Protein AF-A0A946DYH2-F1 (afdb_monomer_lite)

Sequence (129 aa):
MDFAPDWLDDPLLSDVMLAPDNTTSWLLMCGSREITAMAMPDPRVLVAPSPNGSVNVVLERPLDATTATGLQDALRDKGYEITDTDGVVGPGTRAAVAAHAETLGAAYRFETTAISQALLDSLGIEGAD

pLDDT: mean 75.82, std 18.15, range [32.84, 97.38]

Structure (mmCIF, N/CA/C/O backbone):
data_AF-A0A946DYH2-F1
#
_entry.id   AF-A0A946DYH2-F1
#
loop_
_atom_site.group_PDB
_atom_site.id
_atom_site.type_symbol
_atom_site.label_atom_id
_atom_site.label_alt_id
_atom_site.label_comp_id
_atom_site.label_asym_id
_atom_site.label_entity_id
_atom_site.label_seq_id
_atom_site.pdbx_PDB_ins_code
_atom_site.Cartn_x
_atom_site.Cartn_y
_atom_site.Cartn_z
_atom_site.occupancy
_atom_site.B_iso_or_equiv
_atom_site.auth_seq_id
_atom_site.auth_comp_id
_atom_site.auth_asym_id
_atom_site.auth_atom_id
_atom_site.pdbx_PDB_model_num
ATOM 1 N N . MET A 1 1 ? -3.550 -32.555 -7.060 1.00 32.84 1 MET A N 1
ATOM 2 C CA . MET A 1 1 ? -3.122 -32.224 -5.689 1.00 32.84 1 MET A CA 1
ATOM 3 C C . MET A 1 1 ? -2.004 -31.231 -5.863 1.00 32.84 1 MET A C 1
ATOM 5 O O . MET A 1 1 ? -0.882 -31.643 -6.128 1.00 32.84 1 MET A O 1
ATOM 9 N N . ASP A 1 2 ? -2.373 -29.956 -5.883 1.00 34.47 2 ASP A N 1
ATOM 10 C CA . ASP A 1 2 ? -1.417 -28.859 -5.898 1.00 34.47 2 ASP A CA 1
ATOM 11 C C . ASP A 1 2 ? -0.801 -28.763 -4.512 1.00 34.47 2 ASP A C 1
ATOM 13 O O . ASP A 1 2 ? -1.510 -28.616 -3.519 1.00 34.47 2 ASP A O 1
ATOM 17 N N . PHE A 1 3 ? 0.514 -28.920 -4.458 1.00 36.84 3 PHE A N 1
ATOM 18 C CA . PHE A 1 3 ? 1.318 -28.572 -3.299 1.00 36.84 3 PHE A CA 1
ATOM 19 C C . PHE A 1 3 ? 1.897 -27.187 -3.573 1.00 36.84 3 PHE A C 1
ATOM 21 O O . PHE A 1 3 ? 3.084 -27.057 -3.863 1.00 36.84 3 PHE A O 1
ATOM 28 N N . ALA A 1 4 ? 1.046 -26.164 -3.530 1.00 34.72 4 ALA A N 1
ATOM 29 C CA . ALA A 1 4 ? 1.550 -24.838 -3.216 1.00 34.72 4 ALA A CA 1
ATOM 30 C C . ALA A 1 4 ? 1.912 -24.862 -1.719 1.00 34.72 4 ALA A C 1
ATOM 32 O O . ALA A 1 4 ? 1.077 -25.277 -0.913 1.00 34.72 4 ALA A O 1
ATOM 33 N N . PRO A 1 5 ? 3.156 -24.549 -1.325 1.00 39.47 5 PRO A N 1
ATOM 34 C CA . PRO A 1 5 ? 3.506 -24.445 0.084 1.00 39.47 5 PRO A CA 1
ATOM 35 C C . PRO A 1 5 ? 2.794 -23.238 0.716 1.00 39.47 5 PRO A C 1
ATOM 37 O O . PRO A 1 5 ? 2.679 -22.202 0.070 1.00 39.47 5 PRO A O 1
ATOM 40 N N . ASP A 1 6 ? 2.412 -23.345 1.990 1.00 42.72 6 ASP A N 1
ATOM 41 C CA . ASP A 1 6 ? 1.619 -22.361 2.761 1.00 42.72 6 ASP A CA 1
ATOM 42 C C . ASP A 1 6 ? 2.203 -20.925 2.858 1.00 42.72 6 ASP A C 1
ATOM 44 O O . ASP A 1 6 ? 1.609 -20.060 3.492 1.00 42.72 6 ASP A O 1
ATOM 48 N N . TRP A 1 7 ? 3.367 -20.650 2.261 1.00 44.94 7 TRP A N 1
ATOM 49 C CA . TRP A 1 7 ? 3.970 -19.313 2.158 1.00 44.94 7 TRP A CA 1
ATOM 50 C C . TRP A 1 7 ? 3.689 -18.611 0.816 1.00 44.94 7 TRP A C 1
ATOM 52 O O . TRP A 1 7 ? 4.071 -17.460 0.643 1.00 44.94 7 TRP A O 1
ATOM 62 N N . LEU A 1 8 ? 3.023 -19.282 -0.131 1.00 38.84 8 LEU A N 1
ATOM 63 C CA . LEU A 1 8 ? 2.640 -18.720 -1.435 1.00 38.84 8 LEU A CA 1
ATOM 64 C C . LEU A 1 8 ? 1.331 -17.898 -1.387 1.00 38.84 8 LEU A C 1
ATOM 66 O O . LEU A 1 8 ? 0.981 -17.249 -2.366 1.00 38.84 8 LEU A O 1
ATOM 70 N N . ASP A 1 9 ? 0.639 -17.898 -0.244 1.00 46.09 9 ASP A N 1
ATOM 71 C CA . ASP A 1 9 ? -0.556 -17.086 0.035 1.00 46.09 9 ASP A CA 1
ATOM 72 C C . ASP A 1 9 ? -0.205 -15.736 0.698 1.00 46.09 9 ASP A C 1
ATOM 74 O O . ASP A 1 9 ? -1.040 -15.147 1.381 1.00 46.09 9 ASP A O 1
ATOM 78 N N . ASP A 1 10 ? 1.032 -15.246 0.550 1.00 48.53 10 ASP A N 1
ATOM 79 C CA . ASP A 1 10 ? 1.469 -13.971 1.131 1.00 48.53 10 ASP A CA 1
ATOM 80 C C . ASP A 1 10 ? 0.792 -12.782 0.416 1.00 48.53 10 ASP A C 1
ATOM 82 O O . ASP A 1 10 ? 1.131 -12.465 -0.731 1.00 48.53 10 ASP A O 1
ATOM 86 N N . PRO A 1 11 ? -0.161 -12.090 1.066 1.00 50.97 11 PRO A N 1
ATOM 87 C CA . PRO A 1 11 ? -1.038 -11.163 0.367 1.00 50.97 11 PRO A CA 1
ATOM 88 C C . PRO A 1 11 ? -0.379 -9.813 0.051 1.00 50.97 11 PRO A C 1
ATOM 90 O O . PRO A 1 11 ? -1.011 -8.979 -0.596 1.00 50.97 11 PRO A O 1
ATOM 93 N N . LEU A 1 12 ? 0.844 -9.532 0.531 1.00 52.34 12 LEU A N 1
ATOM 94 C CA . LEU A 1 12 ? 1.335 -8.148 0.646 1.00 52.34 12 LEU A CA 1
ATOM 95 C C . LEU A 1 12 ? 2.808 -7.934 0.300 1.00 52.34 12 LEU A C 1
ATOM 97 O O . LEU A 1 12 ? 3.416 -6.968 0.767 1.00 52.34 12 LEU A O 1
ATOM 101 N N . LEU A 1 13 ? 3.356 -8.771 -0.585 1.00 55.56 13 LEU A N 1
ATOM 102 C CA . LEU A 1 13 ? 4.708 -8.607 -1.137 1.00 55.56 13 LEU A CA 1
ATOM 103 C C . LEU A 1 13 ? 5.815 -8.725 -0.078 1.00 55.56 13 LEU A C 1
ATOM 105 O O . LEU A 1 13 ? 6.814 -8.004 -0.162 1.00 55.56 13 LEU A O 1
ATOM 109 N N . SER A 1 14 ? 5.662 -9.585 0.933 1.00 45.47 14 SER A N 1
ATOM 110 C CA . SER A 1 14 ? 6.661 -9.664 2.003 1.00 45.47 14 SER A CA 1
ATOM 111 C C . SER A 1 14 ? 7.953 -10.379 1.606 1.00 45.47 14 SER A C 1
ATOM 113 O O . SER A 1 14 ? 8.987 -10.124 2.221 1.00 45.47 14 SER A O 1
ATOM 115 N N . ASP A 1 15 ? 7.942 -11.089 0.476 1.00 47.53 15 ASP A N 1
ATOM 116 C CA . ASP A 1 15 ? 9.127 -11.649 -0.165 1.00 47.53 15 ASP A CA 1
ATOM 117 C C . ASP A 1 15 ? 9.272 -11.141 -1.609 1.00 47.53 15 ASP A C 1
ATOM 119 O O . ASP A 1 15 ? 8.673 -11.667 -2.546 1.00 47.53 15 ASP A O 1
ATOM 123 N N . VAL A 1 16 ? 10.131 -10.141 -1.848 1.00 51.72 16 VAL A N 1
ATOM 124 C CA . VAL A 1 16 ? 10.580 -9.817 -3.218 1.00 51.72 16 VAL A CA 1
ATOM 125 C C . VAL A 1 16 ? 11.557 -10.903 -3.699 1.00 51.72 16 VAL A C 1
ATOM 127 O O . VAL A 1 16 ? 12.759 -10.687 -3.847 1.00 51.72 16 VAL A O 1
ATOM 130 N N . MET A 1 17 ? 11.018 -12.090 -3.964 1.00 40.34 17 MET A N 1
ATOM 131 C CA . MET A 1 17 ? 11.504 -13.059 -4.939 1.00 40.34 17 MET A CA 1
ATOM 132 C C . MET A 1 17 ? 10.379 -13.210 -5.966 1.00 40.34 17 MET A C 1
ATOM 134 O O . MET A 1 17 ? 9.351 -13.816 -5.693 1.00 40.34 17 MET A O 1
ATOM 138 N N . LEU A 1 18 ? 10.562 -12.613 -7.148 1.00 49.94 18 LEU A N 1
ATOM 139 C CA . LEU A 1 18 ? 9.618 -12.714 -8.263 1.00 49.94 18 LEU A CA 1
ATOM 140 C C . LEU A 1 18 ? 9.596 -14.160 -8.789 1.00 49.94 18 LEU A C 1
ATOM 142 O O . LEU A 1 18 ? 10.385 -14.519 -9.665 1.00 49.94 18 LEU A O 1
ATOM 146 N N . ALA A 1 19 ? 8.723 -14.988 -8.220 1.00 37.84 19 ALA A N 1
ATOM 147 C CA . ALA A 1 19 ? 8.401 -16.322 -8.707 1.00 37.84 19 ALA A CA 1
ATOM 148 C C . ALA A 1 19 ? 7.324 -16.260 -9.824 1.00 37.84 19 ALA A C 1
ATOM 150 O O . ALA A 1 19 ? 6.582 -15.275 -9.934 1.00 37.84 19 ALA A O 1
ATOM 151 N N . PRO A 1 20 ? 7.292 -17.255 -10.733 1.00 38.47 20 PRO A N 1
ATOM 152 C CA . PRO A 1 20 ? 6.601 -17.170 -12.023 1.00 38.47 20 PRO A CA 1
ATOM 153 C C . PRO A 1 20 ? 5.098 -17.502 -11.995 1.00 38.47 20 PRO A C 1
ATOM 155 O O . PRO A 1 20 ? 4.504 -17.677 -13.055 1.00 38.47 20 PRO A O 1
ATOM 158 N N . ASP A 1 21 ? 4.467 -17.627 -10.835 1.00 45.12 21 ASP A N 1
ATOM 159 C CA . ASP A 1 21 ? 3.171 -18.301 -10.709 1.00 45.12 21 ASP A CA 1
ATOM 160 C C . ASP A 1 21 ? 1.949 -17.426 -11.008 1.00 45.12 21 ASP A C 1
ATOM 162 O O . ASP A 1 21 ? 0.884 -17.974 -11.280 1.00 45.12 21 ASP A O 1
ATOM 166 N N . ASN A 1 22 ? 2.074 -16.094 -11.041 1.00 50.59 22 ASN A N 1
ATOM 167 C CA . ASN A 1 22 ? 1.014 -15.231 -11.595 1.00 50.59 22 ASN A CA 1
ATOM 168 C C . ASN A 1 22 ? 1.432 -13.789 -11.918 1.00 50.59 22 ASN A C 1
ATOM 170 O O . ASN A 1 22 ? 0.595 -12.933 -12.209 1.00 50.59 22 ASN A O 1
ATOM 174 N N . THR A 1 23 ? 2.730 -13.496 -11.885 1.00 57.66 23 THR A N 1
ATOM 175 C CA . THR A 1 23 ? 3.211 -12.141 -12.143 1.00 57.66 23 THR A CA 1
ATOM 176 C C . THR A 1 23 ? 3.148 -11.842 -13.637 1.00 57.66 23 THR A C 1
ATOM 178 O O . THR A 1 23 ? 3.858 -12.462 -14.435 1.00 57.66 23 THR A O 1
ATOM 181 N N . THR A 1 24 ? 2.341 -10.852 -14.034 1.00 62.25 24 THR A N 1
ATOM 182 C CA . THR A 1 24 ? 2.438 -10.338 -15.404 1.00 62.25 24 THR A CA 1
ATOM 183 C C . THR A 1 24 ? 3.775 -9.624 -15.528 1.00 62.25 24 THR A C 1
ATOM 185 O O . THR A 1 24 ? 4.041 -8.654 -14.816 1.00 62.25 24 THR A O 1
ATOM 188 N N . SER A 1 25 ? 4.636 -10.127 -16.408 1.00 68.38 25 SER A N 1
ATOM 189 C CA . SER A 1 25 ? 5.925 -9.512 -16.693 1.00 68.38 25 SER A CA 1
ATOM 190 C C . SER A 1 25 ? 5.918 -8.881 -18.078 1.00 68.38 25 SER A C 1
ATOM 192 O O . SER A 1 25 ? 5.427 -9.458 -19.049 1.00 68.38 25 SER A O 1
ATOM 194 N N . TRP A 1 26 ? 6.469 -7.675 -18.169 1.00 69.00 26 TRP A N 1
ATOM 195 C CA . TRP A 1 26 ? 6.670 -6.981 -19.432 1.00 69.00 26 TRP A CA 1
ATOM 196 C C . TRP A 1 26 ? 8.140 -6.716 -19.649 1.00 69.00 26 TRP A C 1
ATOM 198 O O . TRP A 1 26 ? 8.854 -6.270 -18.754 1.00 69.00 26 TRP A O 1
ATOM 208 N N . LEU A 1 27 ? 8.565 -6.912 -20.888 1.00 75.75 27 LEU A N 1
ATOM 209 C CA . LEU A 1 27 ? 9.875 -6.492 -21.332 1.00 75.75 27 LEU A CA 1
ATOM 210 C C . LEU A 1 27 ? 9.766 -5.093 -21.930 1.00 75.75 27 LEU A C 1
ATOM 212 O O . LEU A 1 27 ? 9.103 -4.897 -22.952 1.00 75.75 27 LEU A O 1
ATOM 216 N N . LEU A 1 28 ? 10.412 -4.111 -21.307 1.00 77.19 28 LEU A N 1
ATOM 217 C CA . LEU A 1 28 ? 10.545 -2.793 -21.907 1.00 77.19 28 LEU A CA 1
ATOM 218 C C . LEU A 1 28 ? 11.642 -2.855 -22.967 1.00 77.19 28 LEU A C 1
ATOM 220 O O . LEU A 1 28 ? 12.806 -3.109 -22.663 1.00 77.19 28 LEU A O 1
ATOM 224 N N . MET A 1 29 ? 11.266 -2.591 -24.213 1.00 81.38 29 MET A N 1
ATOM 225 C CA . MET A 1 29 ? 12.147 -2.673 -25.374 1.00 81.38 29 MET A CA 1
ATOM 226 C C . MET A 1 29 ? 12.334 -1.294 -26.011 1.00 81.38 29 MET A C 1
ATOM 228 O O . MET A 1 29 ? 11.400 -0.500 -26.100 1.00 81.38 29 MET A O 1
ATOM 232 N N . CYS A 1 30 ? 13.533 -1.025 -26.521 1.00 81.88 30 CYS A N 1
ATOM 233 C CA . CYS A 1 30 ? 13.821 0.083 -27.426 1.00 81.88 30 CYS A CA 1
ATOM 234 C C . CYS A 1 30 ? 14.339 -0.502 -28.745 1.00 81.88 30 CYS A C 1
ATOM 236 O O . CYS A 1 30 ? 15.512 -0.864 -28.869 1.00 81.88 30 CYS A O 1
ATOM 238 N N . GLY A 1 31 ? 13.441 -0.671 -29.718 1.00 90.38 31 GLY A N 1
ATOM 239 C CA . GLY A 1 31 ? 13.727 -1.467 -30.914 1.00 90.38 31 GLY A CA 1
ATOM 240 C C . GLY A 1 31 ? 13.973 -2.932 -30.540 1.00 90.38 31 GLY A C 1
ATOM 241 O O . GLY A 1 31 ? 13.144 -3.546 -29.877 1.00 90.38 31 GLY A O 1
ATOM 242 N N . SER A 1 32 ? 15.124 -3.481 -30.932 1.00 87.19 32 SER A N 1
ATOM 243 C CA . SER A 1 32 ? 15.560 -4.834 -30.554 1.00 87.19 32 SER A CA 1
ATOM 244 C C . SER A 1 32 ? 16.387 -4.883 -29.263 1.00 87.19 32 SER A C 1
ATOM 246 O O . SER A 1 32 ? 16.888 -5.947 -28.908 1.00 87.19 32 SER A O 1
ATOM 248 N N . ARG A 1 33 ? 16.592 -3.745 -28.584 1.00 83.69 33 ARG A N 1
ATOM 249 C CA . ARG A 1 33 ? 17.355 -3.677 -27.334 1.00 83.69 33 ARG A CA 1
ATOM 250 C C . ARG A 1 33 ? 16.415 -3.767 -26.142 1.00 83.69 33 ARG A C 1
ATOM 252 O O . ARG A 1 33 ? 15.561 -2.901 -25.967 1.00 83.69 33 ARG A O 1
ATOM 259 N N . GLU A 1 34 ? 16.637 -4.759 -25.296 1.00 80.75 34 GLU A N 1
ATOM 260 C CA . GLU A 1 34 ? 16.014 -4.830 -23.981 1.00 80.75 34 GLU A CA 1
ATOM 261 C C . GLU A 1 34 ? 16.519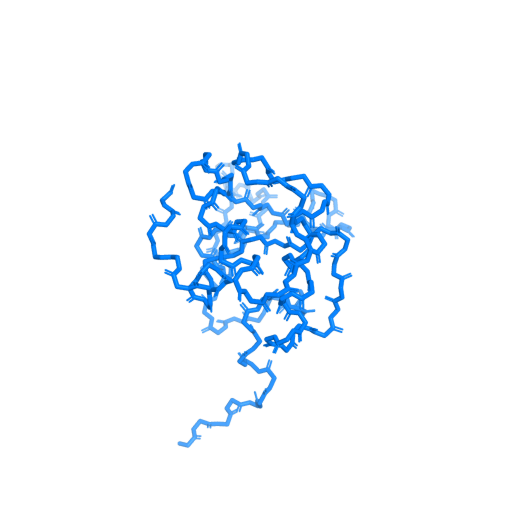 -3.689 -23.088 1.00 80.75 34 GLU A C 1
ATOM 263 O O . GLU A 1 34 ? 17.723 -3.431 -22.988 1.00 80.75 34 GLU A O 1
ATOM 268 N N . ILE A 1 35 ? 15.580 -2.957 -22.492 1.00 81.50 35 ILE A N 1
ATOM 269 C CA . ILE A 1 35 ? 15.854 -1.914 -21.505 1.00 81.50 35 ILE A CA 1
ATOM 270 C C . ILE A 1 35 ? 15.811 -2.510 -20.104 1.00 81.50 35 ILE A C 1
ATOM 272 O O . ILE A 1 35 ? 16.758 -2.324 -19.346 1.00 81.50 35 ILE A O 1
ATOM 276 N N . THR A 1 36 ? 14.703 -3.167 -19.759 1.00 80.44 36 THR A N 1
ATOM 277 C CA . THR A 1 36 ? 14.477 -3.775 -18.445 1.00 80.44 36 THR A CA 1
ATOM 278 C C . THR A 1 36 ? 13.275 -4.721 -18.493 1.00 80.44 36 THR A C 1
ATOM 280 O O . THR A 1 36 ? 12.373 -4.530 -19.314 1.00 80.44 36 THR A O 1
ATOM 283 N N . ALA A 1 37 ? 13.238 -5.706 -17.600 1.00 79.00 37 ALA A N 1
ATOM 284 C CA . ALA A 1 37 ? 12.068 -6.537 -17.349 1.00 79.00 37 ALA A CA 1
ATOM 285 C C . ALA A 1 37 ? 11.321 -5.992 -16.130 1.00 79.00 37 ALA A C 1
ATOM 287 O O . ALA A 1 37 ? 11.918 -5.787 -15.080 1.00 79.00 37 ALA A O 1
ATOM 288 N N . MET A 1 38 ? 10.023 -5.754 -16.255 1.00 78.38 38 MET A N 1
ATOM 289 C CA . MET A 1 38 ? 9.177 -5.277 -15.166 1.00 78.38 38 MET A CA 1
ATOM 290 C C . MET A 1 38 ? 8.173 -6.358 -14.801 1.00 78.38 38 MET A C 1
ATOM 292 O O . MET A 1 38 ? 7.712 -7.097 -15.668 1.00 78.38 38 MET A O 1
ATOM 296 N N . ALA A 1 39 ? 7.816 -6.420 -13.531 1.00 78.50 39 ALA A N 1
ATOM 297 C CA . ALA A 1 39 ? 6.917 -7.403 -12.965 1.00 78.50 39 ALA A CA 1
ATOM 298 C C . ALA A 1 39 ? 5.794 -6.691 -12.215 1.00 78.50 39 ALA A C 1
ATOM 300 O O . ALA A 1 39 ? 6.067 -5.835 -11.383 1.00 78.50 39 ALA A O 1
ATOM 301 N N . MET A 1 40 ? 4.542 -7.036 -12.491 1.00 77.44 40 MET A N 1
ATOM 302 C CA . MET A 1 40 ? 3.388 -6.531 -11.750 1.00 77.44 40 MET A CA 1
ATOM 303 C C . MET A 1 40 ? 2.751 -7.673 -10.960 1.00 77.44 40 MET A C 1
ATOM 305 O O . MET A 1 40 ? 1.921 -8.400 -11.513 1.00 77.44 40 MET A O 1
ATOM 309 N N . PRO A 1 41 ? 3.193 -7.883 -9.708 1.00 74.38 41 PRO A N 1
ATOM 310 C CA . PRO A 1 41 ? 2.623 -8.895 -8.819 1.00 74.38 41 PRO A CA 1
ATOM 311 C C . PRO A 1 41 ? 1.227 -8.521 -8.295 1.00 74.38 41 PRO A C 1
ATOM 313 O O . PRO A 1 41 ? 0.474 -9.399 -7.899 1.00 74.38 41 PRO A O 1
ATOM 316 N N . ASP A 1 42 ? 0.867 -7.235 -8.318 1.00 80.06 42 ASP A N 1
ATOM 317 C CA . ASP A 1 42 ? -0.446 -6.718 -7.923 1.00 80.06 42 ASP A CA 1
ATOM 318 C C . ASP A 1 42 ? -0.861 -5.603 -8.901 1.00 80.06 42 ASP A C 1
ATOM 320 O O . ASP A 1 42 ? 0.013 -4.855 -9.344 1.00 80.06 42 ASP A O 1
ATOM 324 N N . PRO A 1 43 ? -2.152 -5.428 -9.244 1.00 82.12 43 PRO A N 1
ATOM 325 C CA . PRO A 1 43 ? -2.595 -4.391 -10.183 1.00 82.12 43 PRO A CA 1
ATOM 326 C C . PRO A 1 43 ? -2.116 -2.967 -9.857 1.00 82.12 43 PRO A C 1
ATOM 328 O O . PRO A 1 43 ? -2.031 -2.124 -10.754 1.00 82.12 43 PRO A O 1
ATOM 331 N N . ARG A 1 44 ? -1.796 -2.676 -8.592 1.00 86.00 44 ARG A N 1
ATOM 332 C CA . ARG A 1 44 ? -1.306 -1.379 -8.117 1.00 86.00 44 ARG A CA 1
ATOM 333 C C . ARG A 1 44 ? 0.204 -1.338 -7.885 1.00 86.00 44 ARG A C 1
ATOM 335 O O . ARG A 1 44 ? 0.712 -0.255 -7.595 1.00 86.00 44 ARG A O 1
ATOM 342 N N . VAL A 1 45 ? 0.926 -2.451 -8.021 1.00 83.19 45 VAL A N 1
ATOM 343 C CA . VAL A 1 45 ? 2.356 -2.524 -7.696 1.00 83.19 45 VAL A CA 1
ATOM 344 C C . VAL A 1 45 ? 3.181 -3.039 -8.867 1.00 83.19 45 VAL A C 1
ATOM 346 O O . VAL A 1 45 ? 3.007 -4.161 -9.331 1.00 83.19 45 VAL A O 1
ATOM 349 N N . LEU A 1 46 ? 4.140 -2.225 -9.304 1.00 82.44 46 LEU A N 1
ATOM 350 C CA . LEU A 1 46 ? 5.129 -2.569 -10.320 1.00 82.44 46 LEU A CA 1
ATOM 351 C C . LEU A 1 46 ? 6.510 -2.695 -9.674 1.00 82.44 46 LEU A C 1
ATOM 353 O O . LEU A 1 46 ? 6.989 -1.776 -9.017 1.00 82.44 46 LEU A O 1
ATOM 357 N N . VAL A 1 47 ? 7.181 -3.812 -9.910 1.00 80.31 47 VAL A N 1
ATOM 358 C CA . VAL A 1 47 ? 8.565 -4.062 -9.518 1.00 80.31 47 VAL A CA 1
ATOM 359 C C . VAL A 1 47 ? 9.431 -4.009 -10.769 1.00 80.31 47 VAL A C 1
ATOM 361 O O . VAL A 1 47 ? 9.197 -4.737 -11.733 1.00 80.31 47 VAL A O 1
ATOM 364 N N . ALA A 1 48 ? 10.438 -3.144 -10.774 1.00 79.06 48 ALA A N 1
ATOM 365 C CA . ALA A 1 48 ? 11.386 -3.028 -11.875 1.00 79.06 48 ALA A CA 1
ATOM 366 C C . ALA A 1 48 ? 12.820 -3.020 -11.332 1.00 79.06 48 ALA A C 1
ATOM 368 O O . ALA A 1 48 ? 13.097 -2.303 -10.369 1.00 79.06 48 ALA A O 1
ATOM 369 N N . PRO A 1 49 ? 13.764 -3.761 -11.928 1.00 75.38 49 PRO A N 1
ATOM 370 C CA . PRO A 1 49 ? 15.158 -3.663 -11.555 1.00 75.38 49 PRO A CA 1
ATOM 371 C C . PRO A 1 49 ? 15.702 -2.305 -11.997 1.00 75.38 49 PRO A C 1
ATOM 373 O O . PRO A 1 49 ? 15.345 -1.762 -13.051 1.00 75.38 49 PRO A O 1
ATOM 376 N N . SER A 1 50 ? 16.598 -1.750 -11.189 1.00 69.81 50 SER A N 1
ATOM 377 C CA . SER A 1 50 ? 17.344 -0.560 -11.556 1.00 69.81 50 SER A CA 1
ATOM 378 C C . SER A 1 50 ? 18.182 -0.829 -12.815 1.00 69.81 50 SER A C 1
ATOM 380 O O . SER A 1 50 ? 18.627 -1.957 -13.033 1.00 69.81 50 SER A O 1
ATOM 382 N N . PRO A 1 51 ? 18.485 0.189 -13.643 1.00 64.25 51 PRO A N 1
ATOM 383 C CA . PRO A 1 51 ? 19.268 0.001 -14.872 1.00 64.25 51 PRO A CA 1
ATOM 384 C C . PRO A 1 51 ? 20.666 -0.612 -14.667 1.00 64.25 51 PRO A C 1
ATOM 386 O O . PRO A 1 51 ? 21.265 -1.111 -15.612 1.00 64.25 51 PRO A O 1
ATOM 389 N N . ASN A 1 52 ? 21.201 -0.556 -13.443 1.00 69.06 52 ASN A N 1
ATOM 390 C CA . ASN A 1 52 ? 22.470 -1.171 -13.042 1.00 69.06 52 ASN A CA 1
ATOM 391 C C . ASN A 1 52 ? 22.298 -2.526 -12.318 1.00 69.06 52 ASN A C 1
ATOM 393 O O . ASN A 1 52 ? 23.275 -3.056 -11.793 1.00 69.06 52 ASN A O 1
ATOM 397 N N . GLY A 1 53 ? 21.074 -3.057 -12.240 1.00 61.38 53 GLY A N 1
ATOM 398 C CA . GLY A 1 53 ? 20.740 -4.371 -11.679 1.00 61.38 53 GLY A CA 1
ATOM 399 C C . GLY A 1 53 ? 21.004 -4.535 -10.181 1.00 61.38 53 GLY A C 1
ATOM 400 O O . GLY A 1 53 ? 21.022 -5.656 -9.689 1.00 61.38 53 GLY A O 1
ATOM 401 N N . SER A 1 54 ? 21.271 -3.443 -9.460 1.00 66.06 54 SER A N 1
ATOM 402 C CA . SER A 1 54 ? 21.722 -3.495 -8.063 1.00 66.06 54 SER A CA 1
ATOM 403 C C . SER A 1 54 ? 20.576 -3.440 -7.052 1.00 66.06 54 SER A C 1
ATOM 405 O O . SER A 1 54 ? 20.752 -3.882 -5.921 1.00 66.06 54 SER A O 1
ATOM 407 N N . VAL A 1 55 ? 19.420 -2.886 -7.433 1.00 68.75 55 VAL A N 1
ATOM 408 C CA . VAL A 1 55 ? 18.238 -2.777 -6.567 1.00 68.75 55 VAL A CA 1
ATOM 409 C C . VAL A 1 55 ? 16.962 -2.989 -7.374 1.00 68.75 55 VAL A C 1
ATOM 411 O O . VAL A 1 55 ? 16.885 -2.589 -8.533 1.00 68.75 55 VAL A O 1
ATOM 414 N N . ASN A 1 56 ? 15.945 -3.578 -6.753 1.00 73.62 56 ASN A N 1
ATOM 415 C CA . ASN A 1 56 ? 14.586 -3.547 -7.282 1.00 73.62 56 ASN A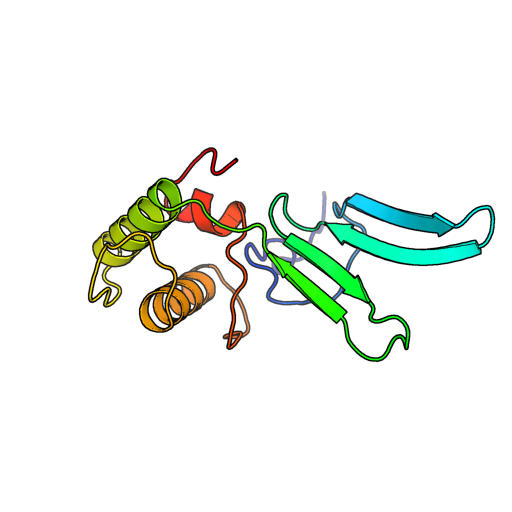 CA 1
ATOM 416 C C . ASN A 1 56 ? 13.898 -2.266 -6.800 1.00 73.62 56 ASN A C 1
ATOM 418 O O . ASN A 1 56 ? 14.003 -1.900 -5.631 1.00 73.62 56 ASN A O 1
ATOM 422 N N . VAL A 1 57 ? 13.207 -1.584 -7.705 1.00 77.50 57 VAL A N 1
ATOM 423 C CA . VAL A 1 57 ? 12.348 -0.440 -7.408 1.00 77.50 57 VAL A CA 1
ATOM 424 C C . VAL A 1 57 ? 10.913 -0.940 -7.345 1.00 77.50 57 VAL A C 1
ATOM 426 O O . VAL A 1 57 ? 10.442 -1.567 -8.293 1.00 77.50 57 VAL A O 1
ATOM 429 N N . VAL A 1 58 ? 10.232 -0.644 -6.240 1.00 79.50 58 VAL A N 1
ATOM 430 C CA . VAL A 1 58 ? 8.796 -0.885 -6.067 1.00 79.50 58 VAL A CA 1
ATOM 431 C C . VAL A 1 58 ? 8.066 0.424 -6.341 1.00 79.50 58 VAL A C 1
ATOM 433 O O . VAL A 1 58 ? 8.320 1.436 -5.690 1.00 79.50 58 VAL A O 1
ATOM 436 N N . LEU A 1 59 ? 7.190 0.413 -7.338 1.00 82.50 59 LEU A N 1
ATOM 437 C CA . LEU A 1 59 ? 6.363 1.540 -7.736 1.00 82.50 59 LEU A CA 1
ATOM 438 C C . LEU A 1 59 ? 4.914 1.224 -7.377 1.00 82.50 59 LEU A C 1
ATOM 440 O O . LEU A 1 59 ? 4.352 0.236 -7.843 1.00 82.50 59 LEU A O 1
ATOM 444 N N . GLU A 1 60 ? 4.322 2.080 -6.554 1.00 85.06 60 GLU A N 1
ATOM 445 C CA . GLU A 1 60 ? 2.926 2.005 -6.132 1.00 85.06 60 GLU A CA 1
ATOM 446 C C . GLU A 1 60 ? 2.091 2.991 -6.952 1.00 85.06 60 GLU A C 1
ATOM 448 O O . GLU A 1 60 ? 2.487 4.145 -7.155 1.00 85.06 60 GLU A O 1
ATOM 453 N N . ARG A 1 61 ? 0.916 2.556 -7.410 1.00 87.31 61 ARG A N 1
ATOM 454 C CA . ARG A 1 61 ? -0.069 3.453 -8.013 1.00 87.31 61 ARG A CA 1
ATOM 455 C C . ARG A 1 61 ? -0.517 4.488 -6.972 1.00 87.31 61 ARG A C 1
ATOM 457 O O . ARG A 1 61 ? -0.925 4.090 -5.881 1.00 87.31 61 ARG A O 1
ATOM 464 N N . PRO A 1 62 ? -0.510 5.794 -7.289 1.00 89.56 62 PRO A N 1
ATOM 465 C CA . PRO A 1 62 ? -1.058 6.801 -6.390 1.00 89.56 62 PRO A CA 1
ATOM 466 C C . PRO A 1 62 ? -2.504 6.480 -5.993 1.00 89.56 62 PRO A C 1
ATOM 468 O O . PRO A 1 62 ? -3.269 5.933 -6.787 1.00 89.56 62 PRO A O 1
ATOM 471 N N . LEU A 1 63 ? -2.875 6.812 -4.761 1.00 90.19 63 LEU A N 1
ATOM 472 C CA . LEU A 1 63 ? -4.270 6.835 -4.333 1.00 90.19 63 LEU A CA 1
ATOM 473 C C . LEU A 1 63 ? -4.844 8.225 -4.587 1.00 90.19 63 LEU A C 1
ATOM 475 O O . LEU A 1 63 ? -4.188 9.229 -4.296 1.00 90.19 63 LEU A O 1
ATOM 479 N N . ASP A 1 64 ? -6.068 8.289 -5.100 1.00 93.12 64 ASP A N 1
ATOM 480 C CA . ASP A 1 64 ? -6.842 9.521 -5.040 1.00 93.12 64 ASP A CA 1
ATOM 481 C C . ASP A 1 64 ? -7.261 9.823 -3.588 1.00 93.12 64 ASP A C 1
ATOM 483 O O . ASP A 1 64 ? -7.234 8.957 -2.707 1.00 93.12 64 ASP A O 1
ATOM 487 N N . ALA A 1 65 ? -7.652 11.073 -3.334 1.00 93.25 65 ALA A N 1
ATOM 488 C CA . ALA A 1 65 ? -7.994 11.525 -1.989 1.00 93.25 65 ALA A CA 1
ATOM 489 C C . ALA A 1 65 ? -9.195 10.771 -1.390 1.00 93.25 65 ALA A C 1
ATOM 491 O O . ALA A 1 65 ? -9.205 10.512 -0.193 1.00 93.25 65 ALA A O 1
ATOM 492 N N . THR A 1 66 ? -10.189 10.391 -2.200 1.00 94.56 66 THR A N 1
ATOM 493 C CA . THR A 1 66 ? -11.382 9.674 -1.730 1.00 94.56 66 THR A CA 1
ATOM 494 C C . THR A 1 66 ? -11.024 8.266 -1.270 1.00 94.56 66 THR A C 1
ATOM 496 O O . THR A 1 66 ? -11.401 7.870 -0.167 1.00 94.56 66 THR A O 1
ATOM 499 N N . THR A 1 67 ? -10.239 7.536 -2.059 1.00 94.25 67 THR A N 1
ATOM 500 C CA . THR A 1 67 ? -9.757 6.210 -1.669 1.00 94.25 67 THR A CA 1
ATOM 501 C C . THR A 1 67 ? -8.824 6.292 -0.458 1.00 94.25 67 THR A C 1
ATOM 503 O O . THR A 1 67 ? -8.916 5.470 0.452 1.00 94.25 67 THR A O 1
ATOM 506 N N . ALA A 1 68 ? -7.963 7.312 -0.386 1.00 95.50 68 ALA A N 1
ATOM 507 C CA . ALA A 1 68 ? -7.088 7.525 0.765 1.00 95.50 68 ALA A CA 1
ATOM 508 C C . ALA A 1 68 ? -7.871 7.809 2.063 1.00 95.50 68 ALA A C 1
ATOM 510 O O . ALA A 1 68 ? -7.512 7.282 3.115 1.00 95.50 68 ALA A O 1
ATOM 511 N N . THR A 1 69 ? -8.965 8.575 1.992 1.00 96.19 69 THR A N 1
ATOM 512 C CA . THR A 1 69 ? -9.897 8.776 3.114 1.00 96.19 69 THR A CA 1
ATOM 513 C C . THR A 1 69 ? -10.538 7.451 3.534 1.00 96.19 69 THR A C 1
ATOM 515 O O . THR A 1 69 ? -10.528 7.122 4.717 1.00 96.19 69 THR A O 1
ATOM 518 N N . GLY A 1 70 ? -11.019 6.646 2.579 1.00 96.25 70 GLY A N 1
ATOM 519 C CA . GLY A 1 70 ? -11.579 5.320 2.866 1.00 96.25 70 GLY A CA 1
ATOM 520 C C . GLY A 1 70 ? -10.576 4.382 3.546 1.00 96.25 70 GLY A C 1
ATOM 521 O O . GLY A 1 70 ? -10.917 3.708 4.514 1.00 96.25 70 GLY A O 1
ATOM 522 N N . LEU A 1 71 ? -9.316 4.400 3.100 1.00 95.88 71 LEU A N 1
ATOM 523 C CA . LEU A 1 71 ? -8.212 3.668 3.726 1.00 95.88 71 LEU A CA 1
ATOM 524 C C . LEU A 1 71 ? -7.991 4.101 5.179 1.00 95.88 71 LEU A C 1
ATOM 526 O O . LEU A 1 71 ? -7.908 3.259 6.071 1.00 95.88 71 LEU A O 1
ATOM 530 N N . GLN A 1 72 ? -7.896 5.408 5.421 1.00 97.19 72 GLN A N 1
ATOM 531 C CA . GLN A 1 72 ? -7.719 5.973 6.760 1.00 97.19 72 GLN A CA 1
ATOM 532 C C . GLN A 1 72 ? -8.883 5.604 7.691 1.00 97.19 72 GLN A C 1
ATOM 534 O O . GLN A 1 72 ? -8.649 5.186 8.825 1.00 97.19 72 GLN A O 1
ATOM 539 N N . ASP A 1 73 ? -10.123 5.699 7.212 1.00 97.38 73 ASP A N 1
ATOM 540 C CA . ASP A 1 73 ? -11.308 5.335 7.989 1.00 97.38 73 ASP A CA 1
ATOM 541 C C . ASP A 1 73 ? -11.336 3.836 8.310 1.00 97.38 73 ASP A C 1
ATOM 543 O O . ASP A 1 73 ? -11.501 3.467 9.472 1.00 97.38 73 ASP A O 1
ATOM 547 N N . ALA A 1 74 ? -11.072 2.972 7.326 1.00 96.75 74 ALA A N 1
ATOM 548 C CA . ALA A 1 74 ? -11.038 1.526 7.536 1.00 96.75 74 ALA A CA 1
ATOM 549 C C . ALA A 1 74 ? -9.938 1.106 8.526 1.00 96.75 74 ALA A C 1
ATOM 551 O O . ALA A 1 74 ? -10.160 0.252 9.386 1.00 96.75 74 ALA A O 1
ATOM 552 N N . LEU A 1 75 ? -8.755 1.724 8.451 1.00 96.31 75 LEU A N 1
ATOM 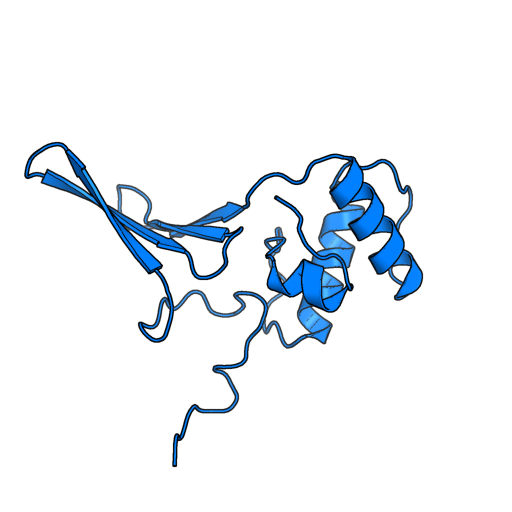553 C CA . LEU A 1 75 ? -7.674 1.485 9.410 1.00 96.31 75 LEU A CA 1
ATOM 554 C C . LEU A 1 75 ? -8.064 1.946 10.821 1.00 96.31 75 LEU A C 1
ATOM 556 O O . LEU A 1 75 ? -7.835 1.225 11.796 1.00 96.31 75 LEU A O 1
ATOM 560 N N . ARG A 1 76 ? -8.698 3.113 10.951 1.00 96.38 76 ARG A N 1
ATOM 561 C CA . ARG A 1 76 ? -9.191 3.594 12.246 1.00 96.38 76 ARG A CA 1
ATOM 562 C C . ARG A 1 76 ? -10.233 2.646 12.838 1.00 96.38 76 ARG A C 1
ATOM 564 O O . ARG A 1 76 ? -10.153 2.321 14.020 1.00 96.38 76 ARG A O 1
ATOM 571 N N . ASP A 1 77 ? -11.158 2.153 12.021 1.00 96.25 77 ASP A N 1
ATOM 572 C CA . ASP A 1 77 ? -12.202 1.213 12.442 1.00 96.25 77 ASP A CA 1
ATOM 573 C C . ASP A 1 77 ? -11.624 -0.145 12.880 1.00 96.25 77 ASP A C 1
ATOM 575 O O . ASP A 1 77 ? -12.170 -0.810 13.762 1.00 96.25 77 ASP A O 1
ATOM 579 N N . LYS A 1 78 ? -10.474 -0.540 12.319 1.00 95.00 78 LYS A N 1
ATOM 580 C CA . LYS A 1 78 ? -9.686 -1.709 12.753 1.00 95.00 78 LYS A CA 1
ATOM 581 C C . LYS A 1 78 ? -8.876 -1.460 14.033 1.00 95.00 78 LYS A C 1
ATOM 583 O O . LYS A 1 78 ? -8.292 -2.403 14.564 1.00 95.00 78 LYS A O 1
ATOM 588 N N . GLY A 1 79 ? -8.864 -0.231 14.550 1.00 96.06 79 GLY A N 1
ATOM 589 C CA . GLY A 1 79 ? -8.213 0.143 15.806 1.00 96.06 79 GLY A CA 1
ATOM 590 C C . GLY A 1 79 ? -6.792 0.689 15.663 1.00 96.06 79 GLY A C 1
ATOM 591 O O . GLY A 1 79 ? -6.096 0.802 16.672 1.00 96.06 79 GLY A O 1
ATOM 592 N N . TYR A 1 80 ? -6.343 1.029 14.451 1.00 95.25 80 TYR A N 1
ATOM 593 C CA . TYR A 1 80 ? -5.059 1.706 14.260 1.00 95.25 80 TYR A CA 1
ATOM 594 C C . TYR A 1 80 ? -5.165 3.200 14.597 1.00 95.25 80 TYR A C 1
ATOM 596 O O . TYR A 1 80 ? -6.198 3.836 14.384 1.00 95.25 80 TYR A O 1
ATOM 604 N N . GLU A 1 81 ? -4.078 3.780 15.107 1.00 93.69 81 GLU A N 1
ATOM 605 C CA . GLU A 1 81 ? -4.011 5.215 15.391 1.00 93.69 81 GLU A CA 1
ATOM 606 C C . GLU A 1 81 ? -3.933 6.020 14.085 1.00 93.69 81 GLU A C 1
ATOM 608 O O . GLU A 1 81 ? -2.889 6.102 13.440 1.00 93.69 81 GLU A O 1
ATOM 613 N N . ILE A 1 82 ? -5.058 6.629 13.708 1.00 95.44 82 ILE A N 1
ATOM 614 C CA . ILE A 1 82 ? -5.179 7.550 12.576 1.00 95.44 82 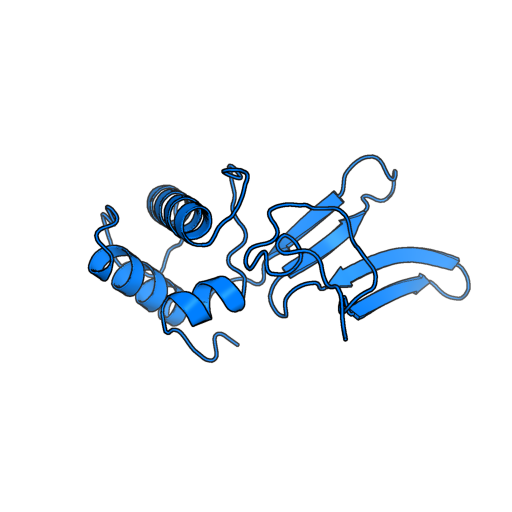ILE A CA 1
ATOM 615 C C . ILE A 1 82 ? -5.548 8.923 13.131 1.00 95.44 82 ILE A C 1
ATOM 617 O O . ILE A 1 82 ? -6.664 9.123 13.612 1.00 95.44 82 ILE A O 1
ATOM 621 N N . THR A 1 83 ? -4.591 9.853 13.093 1.00 87.25 83 THR A N 1
ATOM 622 C CA . THR A 1 83 ? -4.761 11.208 13.641 1.00 87.25 83 THR A CA 1
ATOM 623 C C . THR A 1 83 ? -5.811 12.000 12.871 1.00 87.25 83 THR A C 1
ATOM 625 O O . THR A 1 83 ? -6.673 12.613 13.492 1.00 87.25 83 THR A O 1
ATOM 628 N N . ASP A 1 84 ? -5.765 11.937 11.538 1.00 88.12 84 ASP A N 1
ATOM 629 C CA . ASP A 1 84 ? -6.658 12.667 10.641 1.00 88.12 84 ASP A CA 1
ATOM 630 C C . ASP A 1 84 ? -7.077 11.778 9.460 1.00 88.12 84 ASP A C 1
ATOM 632 O O . ASP A 1 84 ? -6.253 11.060 8.888 1.00 88.12 84 ASP A O 1
ATOM 636 N N . THR A 1 85 ? -8.359 11.847 9.087 1.00 92.75 85 THR A N 1
ATOM 637 C CA . THR A 1 85 ? -8.863 11.314 7.812 1.00 92.75 85 THR A CA 1
ATOM 638 C C . THR A 1 85 ? -8.941 12.458 6.801 1.00 92.75 85 THR A C 1
ATOM 640 O O . THR A 1 85 ? -9.992 13.067 6.599 1.00 92.75 85 THR A O 1
ATOM 643 N N . ASP A 1 86 ? -7.809 12.799 6.202 1.00 92.94 86 ASP A N 1
ATOM 644 C CA . ASP A 1 86 ? -7.644 13.958 5.319 1.00 92.94 86 ASP A CA 1
ATOM 645 C C . ASP A 1 86 ? -7.442 13.586 3.839 1.00 92.94 86 ASP A C 1
ATOM 647 O O . ASP A 1 86 ? -7.318 14.468 2.989 1.00 92.94 86 ASP A O 1
ATOM 651 N N . GLY A 1 87 ? -7.415 12.289 3.517 1.00 94.12 87 GLY A N 1
ATOM 652 C CA . GLY A 1 87 ? -7.123 11.803 2.170 1.00 94.12 87 GLY A CA 1
ATOM 653 C C . GLY A 1 87 ? -5.647 11.936 1.782 1.00 94.12 87 GLY A C 1
ATOM 654 O O . GLY A 1 87 ? -5.305 11.786 0.609 1.00 94.12 87 GLY A O 1
ATOM 655 N N . VAL A 1 88 ? -4.756 12.208 2.742 1.00 94.00 88 VAL A N 1
ATOM 656 C CA . VAL A 1 88 ? -3.310 12.298 2.534 1.00 94.00 88 VAL A CA 1
ATOM 657 C C . VAL A 1 88 ? -2.615 11.126 3.223 1.00 94.00 88 VAL A C 1
ATOM 659 O O . VAL A 1 88 ? -2.599 10.982 4.444 1.00 94.00 88 VAL A O 1
ATOM 662 N N . VAL A 1 89 ? -1.960 10.277 2.429 1.00 90.62 89 VAL A N 1
ATOM 663 C CA . VAL A 1 89 ? -1.215 9.118 2.945 1.00 90.62 89 VAL A CA 1
ATOM 664 C C . VAL A 1 89 ? 0.141 9.561 3.508 1.00 90.62 89 VAL A C 1
ATOM 666 O O . VAL A 1 89 ? 1.186 9.426 2.870 1.00 90.62 89 VAL A O 1
ATOM 669 N N . GLY A 1 90 ? 0.111 10.127 4.714 1.00 91.06 90 GLY A N 1
ATOM 670 C CA . GLY A 1 90 ? 1.291 10.545 5.467 1.00 91.06 90 GLY A CA 1
ATOM 671 C C . GLY A 1 90 ? 1.950 9.418 6.280 1.00 91.06 90 GLY A C 1
ATOM 672 O O . GLY A 1 90 ? 1.512 8.265 6.233 1.00 91.06 90 GLY A O 1
ATOM 673 N N . PRO A 1 91 ? 2.989 9.740 7.077 1.00 89.56 91 PRO A N 1
ATOM 674 C CA . PRO A 1 91 ? 3.729 8.756 7.873 1.00 89.56 91 PRO A CA 1
ATOM 675 C C . PRO A 1 91 ? 2.863 7.948 8.851 1.00 89.56 91 PRO A C 1
ATOM 677 O O . PRO A 1 91 ? 3.083 6.750 9.000 1.00 89.56 91 PRO A O 1
ATOM 680 N N . GLY A 1 92 ? 1.859 8.573 9.481 1.00 90.94 92 GLY A N 1
ATOM 681 C CA . GLY A 1 92 ? 0.929 7.882 10.385 1.00 90.94 92 GLY A CA 1
ATOM 682 C C . GLY A 1 92 ? 0.091 6.829 9.657 1.00 90.94 92 GLY A C 1
ATOM 683 O O . GLY A 1 92 ? 0.089 5.663 10.043 1.00 90.94 92 GLY A O 1
ATOM 684 N N . THR A 1 93 ? -0.520 7.210 8.530 1.00 93.06 93 THR A N 1
ATOM 685 C CA . THR A 1 93 ? -1.256 6.279 7.663 1.00 93.06 93 THR A CA 1
ATOM 686 C C . THR A 1 93 ? -0.349 5.153 7.164 1.00 93.06 93 THR A C 1
ATOM 688 O O . THR A 1 93 ? -0.735 3.991 7.220 1.00 93.06 93 THR A O 1
ATOM 691 N N . ARG A 1 94 ? 0.889 5.457 6.741 1.00 90.44 94 ARG A N 1
ATOM 692 C CA . ARG A 1 94 ? 1.866 4.442 6.299 1.00 90.44 94 ARG A CA 1
ATOM 693 C C . ARG A 1 94 ? 2.232 3.457 7.411 1.00 90.44 94 ARG A C 1
ATOM 695 O O . ARG A 1 94 ? 2.334 2.263 7.144 1.00 90.44 94 ARG A O 1
ATOM 702 N N . ALA A 1 95 ? 2.390 3.929 8.645 1.00 88.94 95 ALA A N 1
ATOM 703 C CA . ALA A 1 95 ? 2.653 3.062 9.789 1.00 88.94 95 ALA A CA 1
ATOM 704 C C . ALA A 1 95 ? 1.464 2.135 10.093 1.00 88.94 95 ALA A C 1
ATOM 706 O O . ALA A 1 95 ? 1.672 0.956 10.375 1.00 88.94 95 ALA A O 1
ATOM 707 N N . ALA A 1 96 ? 0.232 2.642 9.992 1.00 91.69 96 ALA A N 1
ATOM 708 C CA . ALA A 1 96 ? -0.982 1.845 10.155 1.00 91.69 96 ALA A CA 1
ATOM 709 C C . ALA A 1 96 ? -1.148 0.802 9.035 1.00 91.69 96 ALA A C 1
ATOM 711 O O . ALA A 1 96 ? -1.441 -0.354 9.325 1.00 91.69 96 ALA A O 1
ATOM 712 N N . VAL A 1 97 ? -0.879 1.172 7.777 1.00 90.88 97 VAL A N 1
ATOM 713 C CA . VAL A 1 97 ? -0.840 0.243 6.631 1.00 90.88 97 VAL A CA 1
ATOM 714 C C . VAL A 1 97 ? 0.166 -0.880 6.879 1.00 90.88 97 VAL A C 1
ATOM 716 O O . VAL A 1 97 ? -0.183 -2.048 6.748 1.00 90.88 97 VAL A O 1
ATOM 719 N N . ALA A 1 98 ? 1.395 -0.544 7.280 1.00 85.88 98 ALA A N 1
ATOM 720 C CA . ALA A 1 98 ? 2.430 -1.537 7.561 1.00 85.88 98 ALA A CA 1
ATOM 721 C C . ALA A 1 98 ? 2.032 -2.470 8.718 1.00 85.88 98 ALA A C 1
ATOM 723 O O . ALA A 1 98 ? 2.211 -3.680 8.632 1.00 85.88 98 ALA A O 1
ATOM 724 N N . ALA A 1 99 ? 1.431 -1.925 9.780 1.00 87.31 99 ALA A N 1
ATOM 725 C CA . ALA A 1 99 ? 0.919 -2.724 10.889 1.00 87.31 99 ALA A CA 1
ATOM 726 C C . ALA A 1 99 ? -0.243 -3.635 10.463 1.00 87.31 99 ALA A C 1
ATOM 728 O O . ALA A 1 99 ? -0.335 -4.768 10.926 1.00 87.31 99 ALA A O 1
ATOM 729 N N . HIS A 1 100 ? -1.127 -3.174 9.574 1.00 89.25 100 HIS A N 1
ATOM 730 C CA . HIS A 1 100 ? -2.171 -4.023 9.008 1.00 89.25 100 HIS A CA 1
ATOM 731 C C . HIS A 1 100 ? -1.582 -5.136 8.149 1.00 89.25 100 HIS A C 1
ATOM 733 O O . HIS A 1 100 ? -1.998 -6.288 8.275 1.00 89.25 100 HIS A O 1
ATOM 739 N N . ALA A 1 101 ? -0.557 -4.823 7.361 1.00 84.75 101 ALA A N 1
ATOM 740 C CA . ALA A 1 101 ? 0.109 -5.806 6.531 1.00 84.75 101 ALA A CA 1
ATOM 741 C C . ALA A 1 101 ? 0.720 -6.960 7.335 1.00 84.75 101 ALA A C 1
ATOM 743 O O . ALA A 1 101 ? 0.559 -8.124 6.972 1.00 84.75 101 ALA A O 1
ATOM 744 N N . GLU A 1 102 ? 1.330 -6.657 8.482 1.00 81.69 102 GLU A N 1
ATOM 745 C CA . GLU A 1 102 ? 1.830 -7.669 9.421 1.00 81.69 102 GLU A CA 1
ATOM 746 C C . GLU A 1 102 ? 0.716 -8.617 9.895 1.00 81.69 102 GLU A C 1
ATOM 748 O O . GLU A 1 102 ? 0.931 -9.824 9.999 1.00 81.69 102 GLU A O 1
ATOM 753 N N . THR A 1 103 ? -0.501 -8.108 10.142 1.00 84.31 103 THR A N 1
ATOM 754 C CA . THR A 1 103 ? -1.632 -8.965 10.558 1.00 84.31 103 THR A CA 1
ATOM 755 C C . THR A 1 103 ? -2.095 -9.931 9.473 1.00 84.31 103 THR A C 1
ATOM 757 O O . THR A 1 103 ? -2.739 -10.931 9.784 1.00 84.31 103 THR A O 1
ATOM 760 N N . LEU A 1 104 ? -1.760 -9.642 8.216 1.00 80.38 104 LEU A N 1
ATOM 761 C CA . LEU A 1 104 ? -2.099 -10.452 7.052 1.00 80.38 104 LEU A CA 1
ATOM 762 C C . LEU A 1 104 ? -0.974 -11.423 6.666 1.00 80.38 104 LEU A C 1
ATOM 764 O O . LEU A 1 104 ? -1.114 -12.148 5.691 1.00 80.38 104 LEU A O 1
ATOM 768 N N . GLY A 1 105 ? 0.106 -11.478 7.451 1.00 73.69 105 GLY A N 1
ATOM 769 C CA . GLY A 1 105 ? 1.191 -12.440 7.265 1.00 73.69 105 GLY A CA 1
ATOM 770 C C . GLY A 1 105 ? 2.457 -11.863 6.645 1.00 73.69 105 GLY A C 1
ATOM 771 O O . GLY A 1 105 ? 3.400 -12.623 6.442 1.00 73.69 105 GLY A O 1
ATOM 772 N N . ALA A 1 106 ? 2.526 -10.547 6.404 1.00 70.75 106 ALA A N 1
ATOM 773 C CA . ALA A 1 106 ? 3.748 -9.944 5.893 1.00 70.75 106 ALA A CA 1
ATOM 774 C C . ALA A 1 106 ? 4.907 -10.154 6.883 1.00 70.75 106 ALA A C 1
ATOM 776 O O . ALA A 1 106 ? 4.869 -9.675 8.019 1.00 70.75 106 ALA A O 1
ATOM 777 N N . ALA A 1 107 ? 5.950 -10.862 6.446 1.00 57.47 107 ALA A N 1
ATOM 778 C CA . ALA A 1 107 ? 7.085 -11.239 7.285 1.00 57.47 107 ALA A CA 1
ATOM 779 C C . ALA A 1 107 ? 7.963 -10.045 7.710 1.00 57.47 107 ALA A C 1
ATOM 781 O O . ALA A 1 107 ? 8.700 -10.138 8.697 1.00 57.47 107 ALA A O 1
ATOM 782 N N . TYR A 1 108 ? 7.899 -8.923 6.981 1.00 55.12 108 TYR A N 1
ATOM 783 C CA . TYR A 1 108 ? 8.723 -7.744 7.228 1.00 55.12 108 TYR A CA 1
ATOM 784 C C . TYR A 1 108 ? 7.913 -6.445 7.239 1.00 55.12 108 TYR A C 1
ATOM 786 O O . TYR A 1 108 ? 7.079 -6.197 6.368 1.00 55.12 108 TYR A O 1
ATOM 794 N N . ARG A 1 109 ? 8.237 -5.559 8.187 1.00 57.62 109 ARG A N 1
ATOM 795 C CA . ARG A 1 109 ? 7.742 -4.182 8.203 1.00 57.62 109 ARG A CA 1
ATOM 796 C C . ARG A 1 109 ? 8.556 -3.341 7.231 1.00 57.62 109 ARG A C 1
ATOM 798 O O . ARG A 1 109 ? 9.603 -2.804 7.595 1.00 57.62 109 ARG A O 1
ATOM 805 N N . PHE A 1 110 ? 8.095 -3.201 5.994 1.00 58.41 110 PHE A N 1
ATOM 806 C CA . PHE A 1 110 ? 8.714 -2.231 5.096 1.00 58.41 110 PHE A CA 1
ATOM 807 C C . PHE A 1 110 ? 8.505 -0.818 5.648 1.00 58.41 110 PHE A C 1
ATOM 809 O O . PHE A 1 110 ? 7.378 -0.438 5.976 1.00 58.41 110 PHE A O 1
ATOM 816 N N . GLU A 1 111 ? 9.575 -0.016 5.690 1.00 54.94 111 GLU A N 1
ATOM 817 C CA . GLU A 1 111 ? 9.506 1.415 6.035 1.00 54.94 111 GLU A CA 1
ATOM 818 C C . GLU A 1 111 ? 8.501 2.154 5.133 1.00 54.94 111 GLU A C 1
ATOM 820 O O . GLU A 1 111 ? 7.866 3.124 5.541 1.00 54.94 111 GLU A O 1
ATOM 825 N N . THR A 1 112 ? 8.292 1.650 3.913 1.00 66.56 112 THR A N 1
ATOM 826 C CA . THR A 1 112 ? 7.232 2.086 3.002 1.00 66.56 112 THR A CA 1
ATOM 827 C C . THR A 1 112 ? 6.524 0.866 2.418 1.00 66.56 112 THR A C 1
ATOM 829 O O . THR A 1 112 ? 6.835 0.418 1.319 1.00 66.56 112 THR A O 1
ATOM 832 N N . THR A 1 113 ? 5.590 0.294 3.180 1.00 76.12 113 THR A N 1
ATOM 833 C CA . THR A 1 113 ? 4.732 -0.797 2.687 1.00 76.12 113 THR A CA 1
ATOM 834 C C . THR A 1 113 ? 3.882 -0.288 1.524 1.00 76.12 113 THR A C 1
ATOM 836 O O . THR A 1 113 ? 3.246 0.768 1.643 1.00 76.12 113 THR A O 1
ATOM 839 N N . ALA A 1 114 ? 3.907 -1.014 0.403 1.00 82.12 114 ALA A N 1
ATOM 840 C CA . ALA A 1 114 ? 3.129 -0.673 -0.779 1.00 82.12 114 ALA A CA 1
ATOM 841 C C . ALA A 1 114 ? 1.633 -0.892 -0.512 1.00 82.12 114 ALA A C 1
ATOM 843 O O . ALA A 1 114 ? 1.239 -1.925 0.027 1.00 82.12 114 ALA A O 1
ATOM 844 N N . ILE A 1 115 ? 0.795 0.065 -0.906 1.00 87.56 115 ILE A N 1
ATOM 845 C CA . ILE A 1 115 ? -0.665 -0.072 -0.830 1.00 87.56 115 ILE A CA 1
ATOM 846 C C . ILE A 1 115 ? -1.154 -0.809 -2.084 1.00 87.56 115 ILE A C 1
ATOM 848 O O . ILE A 1 115 ? -1.529 -0.200 -3.093 1.00 87.56 115 ILE A O 1
ATOM 852 N N . SER A 1 116 ? -1.073 -2.138 -2.016 1.00 86.12 116 SER A N 1
ATOM 853 C CA . SER A 1 116 ? -1.549 -3.073 -3.038 1.00 86.12 116 SER A CA 1
ATOM 854 C C . SER A 1 116 ? -3.077 -3.132 -3.091 1.00 86.12 116 SER A C 1
ATOM 856 O O . SER A 1 116 ? -3.758 -2.692 -2.161 1.00 86.12 116 SER A O 1
ATOM 858 N N . GLN A 1 117 ? -3.632 -3.692 -4.167 1.00 85.31 117 GLN A N 1
ATOM 859 C CA . GLN A 1 117 ? -5.071 -3.936 -4.244 1.00 85.31 117 GLN A CA 1
ATOM 860 C C . GLN A 1 117 ? -5.507 -4.944 -3.180 1.00 85.31 117 GLN A C 1
ATOM 862 O O . GLN A 1 117 ? -6.494 -4.703 -2.497 1.00 85.31 117 GLN A O 1
ATOM 867 N N . ALA A 1 118 ? -4.721 -5.998 -2.948 1.00 83.25 118 ALA A N 1
ATOM 868 C CA . ALA A 1 118 ? -5.009 -6.973 -1.896 1.00 83.25 118 ALA A CA 1
ATOM 869 C C . ALA A 1 118 ? -5.127 -6.341 -0.489 1.00 83.25 118 ALA A C 1
ATOM 871 O O . ALA A 1 118 ? -5.977 -6.755 0.301 1.00 83.25 118 ALA A O 1
ATOM 872 N N . LEU A 1 119 ? -4.325 -5.309 -0.180 1.00 87.12 119 LEU A N 1
ATOM 873 C CA . LEU A 1 119 ? -4.427 -4.560 1.082 1.00 87.12 119 LEU A CA 1
ATOM 874 C C . LEU A 1 119 ? -5.716 -3.740 1.179 1.00 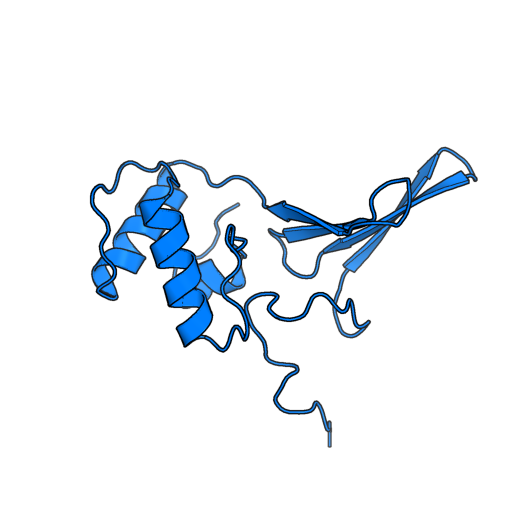87.12 119 LEU A C 1
ATOM 876 O O . LEU A 1 119 ? -6.277 -3.563 2.258 1.00 87.12 119 LEU A O 1
ATOM 880 N N . LEU A 1 120 ? -6.165 -3.183 0.057 1.00 90.19 120 LEU A N 1
ATOM 881 C CA . LEU A 1 120 ? -7.421 -2.443 0.005 1.00 90.19 120 LEU A CA 1
ATOM 882 C C . LEU A 1 120 ? -8.606 -3.403 0.145 1.00 90.19 120 LEU A C 1
ATOM 884 O O . LEU A 1 120 ? -9.507 -3.152 0.945 1.00 90.19 120 LEU A O 1
ATOM 888 N N . ASP A 1 121 ? -8.555 -4.550 -0.529 1.00 87.56 121 ASP A N 1
ATOM 889 C CA . ASP A 1 121 ? -9.585 -5.586 -0.468 1.00 87.56 121 ASP A CA 1
ATOM 890 C C . ASP A 1 121 ? -9.721 -6.170 0.952 1.00 87.56 121 ASP A C 1
ATOM 892 O O . ASP A 1 121 ? -10.837 -6.365 1.437 1.00 87.56 121 ASP A O 1
ATOM 896 N N . SER A 1 122 ? -8.613 -6.370 1.682 1.00 86.88 122 SER A N 1
ATOM 897 C CA . SER A 1 122 ? -8.644 -6.835 3.084 1.00 86.88 122 SER A CA 1
ATOM 898 C C . SER A 1 122 ? -9.315 -5.842 4.043 1.00 86.88 122 SER A C 1
ATOM 900 O O . SER A 1 122 ? -9.789 -6.219 5.125 1.00 86.88 122 SER A O 1
ATOM 902 N N . LEU A 1 123 ? -9.369 -4.571 3.643 1.00 90.50 123 LEU A N 1
ATOM 903 C CA . LEU A 1 123 ? -10.054 -3.483 4.330 1.00 90.50 123 LEU A CA 1
ATOM 904 C C . LEU A 1 123 ? -11.463 -3.218 3.771 1.00 90.50 123 LEU A C 1
ATOM 906 O O . LEU A 1 123 ? -12.171 -2.371 4.313 1.00 90.50 123 LEU A O 1
ATOM 910 N N . GLY A 1 124 ? -11.899 -3.963 2.749 1.00 90.12 124 GLY A N 1
ATOM 911 C CA . GLY A 1 124 ? -13.210 -3.813 2.111 1.00 90.12 124 GLY A CA 1
ATOM 912 C C . GLY A 1 124 ? -13.311 -2.617 1.160 1.00 90.12 124 GLY A C 1
ATOM 913 O O . GLY A 1 124 ? -14.406 -2.102 0.944 1.00 90.12 124 GLY A O 1
ATOM 914 N N . ILE A 1 125 ? -12.182 -2.150 0.626 1.00 87.81 125 ILE A N 1
ATOM 915 C CA . ILE A 1 125 ? -12.092 -1.005 -0.285 1.00 87.81 125 ILE A CA 1
ATOM 916 C C . ILE A 1 125 ? -11.918 -1.540 -1.711 1.00 87.81 125 ILE A C 1
ATOM 918 O O . ILE A 1 125 ? -10.805 -1.772 -2.177 1.00 87.81 125 ILE A O 1
ATOM 922 N N . GLU A 1 126 ? -13.035 -1.747 -2.405 1.00 79.94 126 GLU A N 1
ATOM 923 C CA . GLU A 1 126 ? -13.044 -2.235 -3.788 1.00 79.94 126 GLU A CA 1
ATOM 924 C C . GLU A 1 126 ? -12.867 -1.085 -4.798 1.00 79.94 126 GLU A C 1
ATOM 926 O O . GLU A 1 126 ? -13.424 -0.001 -4.622 1.00 79.94 126 GLU A O 1
ATOM 931 N N . GLY A 1 127 ? -12.154 -1.336 -5.903 1.00 60.69 127 GLY A N 1
ATOM 932 C CA . GLY A 1 127 ? -12.206 -0.467 -7.090 1.00 60.69 127 GLY A CA 1
ATOM 933 C C . GLY A 1 127 ? -11.447 0.858 -6.988 1.00 60.69 127 GLY A C 1
ATOM 934 O O . GLY A 1 127 ? -11.875 1.856 -7.564 1.00 60.69 127 GLY A O 1
ATOM 935 N N . ALA A 1 128 ? -10.324 0.883 -6.270 1.00 58.00 128 ALA A N 1
ATOM 936 C CA . ALA A 1 128 ? -9.388 2.002 -6.305 1.00 58.00 128 ALA A CA 1
ATOM 937 C C . ALA A 1 128 ? -8.668 2.059 -7.668 1.00 58.00 128 ALA A C 1
ATOM 939 O O . ALA A 1 128 ? -7.533 1.585 -7.796 1.00 58.00 128 ALA A O 1
ATOM 940 N N . ASP A 1 129 ? -9.358 2.574 -8.686 1.00 48.53 129 ASP A N 1
ATOM 941 C CA . ASP A 1 129 ? -8.871 2.709 -10.067 1.00 48.53 129 ASP A CA 1
ATOM 942 C C . ASP A 1 129 ? -7.639 3.628 -10.182 1.00 48.53 129 ASP A C 1
ATOM 944 O O . ASP A 1 129 ? -7.672 4.785 -9.708 1.00 48.53 129 ASP A O 1
#

Foldseek 3Di:
DDPPDPVVQLLFCLDPPDDDPDWDKDFDDDVPDTQWIWTPPFPQWIWTADSVNPDIDIGGHDFALVLLLLLLVLLVVVPQDRPDSRSDCDQSSQQSLLVLSVVSPRPDRDSGGHPGQSSCVVSVNPDRD

Radius of gyration: 16.18 Å; chains: 1; bounding box: 36×46×47 Å

Secondary structure (DSSP, 8-state):
-----TTTT-TT--S----TTS-EEEEEEETTEEEEEEEEEETTEEEEE-T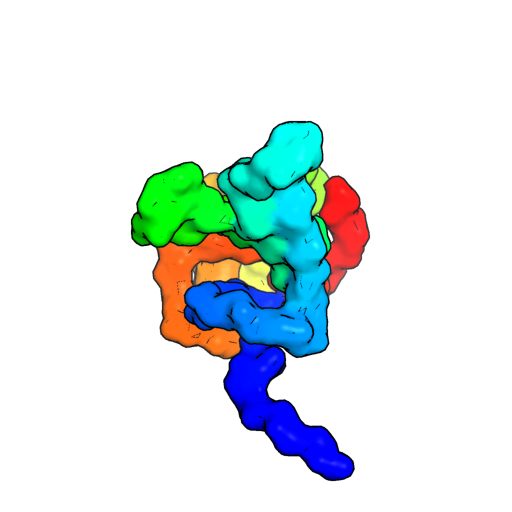TSS-EEEEEPPPPHHHHHHHHHHHHHTT---S--SS---HHHHHHHHHHHHHTT-SS--TT----HHHHHHTT-----